Protein AF-A0A0S2DGJ9-F1 (afdb_monomer)

Mean predicted aligned error: 6.81 Å

Sequence (95 aa):
MKWKHRLSSALVVIFSAGWLLPTWLGVAVYLDFWRAEVLPQLHGTPAGNSFPFLEFARECFAWGLGWLAAVIAFWAYLGYAAVLRSRTQAAARRD

Nearest PDB structures (foldseek):
  6s1k-assembly1_E  TM=6.044E-01  e=7.104E+00  Escherichia coli str. K-12 substr. MG1655star

Foldseek 3Di:
DVVVVVVVVVVLVCLLCVLVVLQVVLVVLVVVCCVQQVVCVVVVHHRPDPDPSNVSSVVSNVVSVVSNVVNVVVVVVVVVVVVVVVVVVVVVVVD

pLDDT: mean 89.97, std 7.92, range [60.12, 97.69]

Radius of gyration: 22.75 Å; Cα contacts (8 Å, |Δi|>4): 54; chains: 1; bounding box: 49×26×67 Å

Structure (mmCIF, N/CA/C/O backbone):
data_AF-A0A0S2DGJ9-F1
#
_entry.id   AF-A0A0S2DGJ9-F1
#
loop_
_atom_site.group_PDB
_atom_site.id
_atom_site.type_symbol
_atom_site.label_atom_id
_atom_site.label_alt_id
_atom_site.label_comp_id
_atom_site.label_asym_id
_atom_site.label_entity_id
_atom_site.label_seq_id
_atom_site.pdbx_PDB_ins_code
_atom_site.Cartn_x
_atom_site.Cartn_y
_atom_site.Cartn_z
_atom_site.occupancy
_atom_site.B_iso_or_equiv
_atom_site.auth_seq_id
_atom_site.auth_comp_id
_atom_site.auth_asym_id
_atom_site.auth_atom_id
_atom_site.pdbx_PDB_model_num
ATOM 1 N N . MET A 1 1 ? -27.620 13.756 12.875 1.00 60.12 1 MET A N 1
ATOM 2 C CA . MET A 1 1 ? -26.655 12.731 13.355 1.00 60.12 1 MET A CA 1
ATOM 3 C C . MET A 1 1 ? -26.154 11.754 12.280 1.00 60.12 1 MET A C 1
ATOM 5 O O . MET A 1 1 ? -24.976 11.429 12.319 1.00 60.12 1 MET A O 1
ATOM 9 N N . LYS A 1 2 ? -26.955 11.332 11.283 1.00 67.12 2 LYS A N 1
ATOM 10 C CA . LYS A 1 2 ? -26.525 10.370 10.234 1.00 67.12 2 LYS A CA 1
ATOM 11 C C . LYS A 1 2 ? -25.314 10.814 9.384 1.00 67.12 2 LYS A C 1
ATOM 13 O O . LYS A 1 2 ? -24.522 9.976 8.976 1.00 67.12 2 LYS A O 1
ATOM 18 N N . TRP A 1 3 ? -25.134 12.118 9.157 1.00 73.81 3 TRP A N 1
ATOM 19 C CA . TRP A 1 3 ? -24.045 12.656 8.324 1.00 73.81 3 TRP A CA 1
ATOM 20 C C . TRP A 1 3 ? -22.647 12.414 8.910 1.00 73.81 3 TRP A C 1
ATOM 22 O O . TRP A 1 3 ? -21.742 12.007 8.189 1.00 73.81 3 TRP A O 1
ATOM 32 N N . LYS A 1 4 ? -22.478 12.600 10.228 1.00 76.81 4 LYS A N 1
ATOM 33 C CA . LYS A 1 4 ? -21.186 12.410 10.908 1.00 76.81 4 LYS A CA 1
ATOM 34 C C . LYS A 1 4 ? -20.699 10.962 10.774 1.00 76.81 4 LYS A C 1
ATOM 36 O O . LYS A 1 4 ? -19.556 10.741 10.402 1.00 76.81 4 LYS A O 1
ATOM 41 N N . HIS A 1 5 ? -21.595 9.990 10.959 1.00 75.00 5 HIS A N 1
ATOM 42 C CA . HIS A 1 5 ? -21.269 8.568 10.807 1.00 75.00 5 HIS A CA 1
ATOM 43 C C . HIS A 1 5 ? -20.888 8.184 9.372 1.00 75.00 5 HIS A C 1
ATOM 45 O O . HIS A 1 5 ? -19.965 7.397 9.182 1.00 75.00 5 HIS A O 1
ATOM 51 N N . ARG A 1 6 ? -21.551 8.757 8.357 1.00 76.81 6 ARG A N 1
ATOM 52 C CA . ARG A 1 6 ? -21.188 8.508 6.952 1.00 76.81 6 ARG A CA 1
ATOM 53 C C . ARG A 1 6 ? -19.811 9.073 6.612 1.00 76.81 6 ARG A C 1
ATOM 55 O O . ARG A 1 6 ? -19.042 8.392 5.944 1.00 76.81 6 ARG A O 1
ATOM 62 N N . LEU A 1 7 ? -19.487 10.269 7.110 1.00 85.56 7 LEU A N 1
ATOM 63 C CA . LEU A 1 7 ? -18.174 10.882 6.897 1.00 85.56 7 LEU A CA 1
ATOM 64 C C . LEU A 1 7 ? -17.062 10.064 7.559 1.00 85.56 7 LEU A C 1
ATOM 66 O O . LEU A 1 7 ? -16.062 9.758 6.918 1.00 85.56 7 LEU A O 1
ATOM 70 N N . SER A 1 8 ? -17.265 9.643 8.810 1.00 83.00 8 SER A N 1
ATOM 71 C CA . SER A 1 8 ? -16.311 8.781 9.513 1.00 83.00 8 SER A CA 1
ATOM 72 C C . SER A 1 8 ? -16.112 7.449 8.793 1.00 83.00 8 SER A C 1
ATOM 74 O O . SER A 1 8 ? -14.979 7.008 8.636 1.00 83.00 8 SER A O 1
ATOM 76 N N . SER A 1 9 ? -17.187 6.833 8.294 1.00 85.50 9 SER A N 1
ATOM 77 C CA . SER A 1 9 ? -17.086 5.588 7.527 1.00 85.50 9 SER A CA 1
ATOM 78 C C . SER A 1 9 ? -16.307 5.776 6.226 1.00 85.50 9 SER A C 1
ATOM 80 O O . SER A 1 9 ? -15.480 4.934 5.893 1.00 85.50 9 SER A O 1
ATOM 82 N N . ALA A 1 10 ? -16.546 6.870 5.498 1.00 88.00 10 ALA A N 1
ATOM 83 C CA . ALA A 1 10 ? -15.828 7.161 4.260 1.00 88.00 10 ALA A CA 1
ATOM 84 C C . ALA A 1 10 ? -14.331 7.387 4.519 1.00 88.00 10 ALA A C 1
ATOM 86 O O . ALA A 1 10 ? -13.498 6.820 3.819 1.00 88.00 10 ALA A O 1
ATOM 87 N N . LEU A 1 11 ? -13.987 8.143 5.565 1.00 89.06 11 LEU A N 1
ATOM 88 C CA . LEU A 1 11 ? -12.595 8.377 5.958 1.00 89.06 11 LEU A CA 1
ATOM 89 C C . LEU A 1 11 ? -11.878 7.079 6.336 1.00 89.06 11 LEU A C 1
ATOM 91 O O . LEU A 1 11 ? -10.739 6.880 5.932 1.00 89.06 11 LEU A O 1
ATOM 95 N N . VAL A 1 12 ? -12.549 6.176 7.056 1.00 90.56 12 VAL A N 1
ATOM 96 C CA . VAL A 1 12 ? -11.982 4.868 7.418 1.00 90.56 12 VAL A CA 1
ATOM 97 C C . VAL A 1 12 ? -11.724 4.010 6.180 1.00 90.56 12 VAL A C 1
ATOM 99 O O . VAL A 1 12 ? -10.682 3.361 6.103 1.00 90.56 12 VAL A O 1
ATOM 102 N N . VAL A 1 13 ? -12.632 4.023 5.198 1.00 89.44 13 VAL A N 1
ATOM 103 C CA . VAL A 1 13 ? -12.441 3.300 3.930 1.00 89.44 13 VAL A CA 1
ATOM 104 C C . VAL A 1 13 ? -11.269 3.884 3.145 1.00 89.44 13 VAL A C 1
ATOM 106 O O . VAL A 1 13 ? -10.396 3.132 2.723 1.00 89.44 13 VAL A O 1
ATOM 109 N N . ILE A 1 14 ? -11.204 5.211 3.006 1.00 90.12 14 ILE A N 1
ATOM 110 C CA . ILE A 1 14 ? -10.109 5.896 2.303 1.00 90.12 14 ILE A CA 1
ATOM 111 C C . ILE A 1 14 ? -8.769 5.606 2.986 1.00 90.12 14 ILE A C 1
ATOM 113 O O . ILE A 1 14 ? -7.812 5.216 2.323 1.00 90.12 14 ILE A O 1
ATOM 117 N N . PHE A 1 15 ? -8.710 5.719 4.313 1.00 91.25 15 PHE A N 1
ATOM 118 C CA . PHE A 1 15 ? -7.514 5.403 5.089 1.00 91.25 15 PHE A CA 1
ATOM 119 C C . PHE A 1 15 ? -7.095 3.935 4.923 1.00 91.25 15 PHE A C 1
ATOM 121 O O . PHE A 1 15 ? -5.918 3.650 4.714 1.00 91.25 15 PHE A O 1
ATOM 128 N N . SER A 1 16 ? -8.057 3.007 4.948 1.00 90.94 16 SER A N 1
ATOM 129 C CA . SER A 1 16 ? -7.793 1.569 4.787 1.00 90.94 16 SER A CA 1
ATOM 130 C C . SER A 1 16 ? -7.349 1.199 3.371 1.00 90.94 16 SER A C 1
ATOM 132 O O . SER A 1 16 ? -6.642 0.212 3.201 1.00 90.94 16 SER A O 1
ATOM 134 N N . ALA A 1 17 ? -7.738 1.979 2.362 1.00 93.19 17 ALA A N 1
ATOM 135 C CA . ALA A 1 17 ? -7.317 1.810 0.973 1.00 93.19 17 ALA A CA 1
ATOM 136 C C . ALA A 1 17 ? -6.015 2.563 0.637 1.00 93.19 17 ALA A C 1
ATOM 138 O O . ALA A 1 17 ? -5.467 2.370 -0.446 1.00 93.19 17 ALA A O 1
ATOM 139 N N . GLY A 1 18 ? -5.500 3.39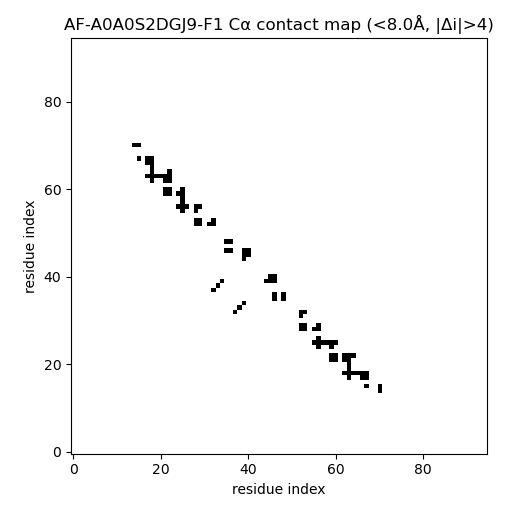7 1.550 1.00 92.25 18 GLY A N 1
ATOM 140 C CA . GLY A 1 18 ? -4.354 4.282 1.309 1.00 92.25 18 GLY A CA 1
ATOM 141 C C . GLY A 1 18 ? -3.056 3.570 0.920 1.00 92.25 18 GLY A C 1
ATOM 142 O O . GLY A 1 18 ? -2.225 4.156 0.236 1.00 92.25 18 GLY A O 1
ATOM 143 N N . TRP A 1 19 ? -2.905 2.289 1.271 1.00 94.88 19 TRP A N 1
ATOM 144 C CA . TRP A 1 19 ? -1.752 1.478 0.870 1.00 94.88 19 TRP A CA 1
ATOM 145 C C . TRP A 1 19 ? -1.770 1.085 -0.615 1.00 94.88 19 TRP A C 1
ATOM 147 O O . TRP A 1 19 ? -0.714 0.836 -1.191 1.00 94.88 19 TRP A O 1
ATOM 157 N N . LEU A 1 20 ? -2.944 1.054 -1.257 1.00 95.00 20 LEU A N 1
ATOM 158 C CA . LEU A 1 20 ? -3.087 0.570 -2.632 1.00 95.00 20 LEU A CA 1
ATOM 159 C C . LEU A 1 20 ? -2.368 1.462 -3.639 1.00 95.00 20 LEU A C 1
ATOM 161 O O . LEU A 1 20 ? -1.766 0.951 -4.574 1.00 95.00 20 LEU A O 1
ATOM 165 N N . LEU A 1 21 ? -2.425 2.780 -3.451 1.00 95.31 21 LEU A N 1
ATOM 166 C CA . LEU A 1 21 ? -1.837 3.742 -4.381 1.00 95.31 21 LEU A CA 1
ATOM 167 C C . LEU A 1 21 ? -0.307 3.604 -4.492 1.00 95.31 21 LEU A C 1
ATOM 169 O O . LEU A 1 21 ? 0.170 3.395 -5.609 1.00 95.31 21 LEU A O 1
ATOM 173 N N . PRO A 1 22 ? 0.476 3.660 -3.395 1.00 94.88 22 PRO A N 1
ATOM 174 C CA . PRO A 1 22 ? 1.921 3.465 -3.480 1.00 94.88 22 PRO A CA 1
ATOM 175 C C . PRO A 1 22 ? 2.283 2.043 -3.931 1.00 94.88 22 PRO A C 1
ATOM 177 O O . PRO A 1 22 ? 3.183 1.881 -4.749 1.00 94.88 22 PRO A O 1
ATOM 180 N N . THR A 1 23 ? 1.553 1.006 -3.505 1.00 95.62 23 THR A N 1
ATOM 181 C CA . THR A 1 23 ? 1.814 -0.365 -3.976 1.00 95.62 23 THR A CA 1
ATOM 182 C C . THR A 1 23 ? 1.571 -0.518 -5.478 1.00 95.62 23 THR A C 1
ATOM 184 O O . THR A 1 23 ? 2.399 -1.102 -6.175 1.00 95.62 23 THR A O 1
ATOM 187 N N . TRP A 1 24 ? 0.468 0.024 -5.996 1.00 97.12 24 TRP A N 1
ATOM 188 C CA . TRP A 1 24 ? 0.161 -0.000 -7.425 1.00 97.12 24 TRP A CA 1
ATOM 189 C C . TRP A 1 24 ? 1.217 0.751 -8.238 1.00 97.12 24 TRP A C 1
ATOM 191 O O . TRP A 1 24 ? 1.696 0.227 -9.244 1.00 97.12 24 TRP A O 1
ATOM 201 N N . LEU A 1 25 ? 1.633 1.930 -7.767 1.00 96.50 25 LEU A N 1
ATOM 202 C CA . LEU A 1 25 ? 2.680 2.717 -8.412 1.00 96.50 25 LEU A CA 1
ATOM 203 C C . LEU A 1 25 ? 4.019 1.963 -8.443 1.00 96.50 25 LEU A C 1
ATOM 205 O O . LEU A 1 25 ? 4.672 1.922 -9.483 1.00 96.50 25 LEU A O 1
ATOM 209 N N . GLY A 1 26 ? 4.395 1.304 -7.342 1.00 96.06 26 GLY A N 1
ATOM 210 C CA . GLY A 1 26 ? 5.599 0.473 -7.279 1.00 96.06 26 GLY A CA 1
ATOM 211 C C . GLY A 1 26 ? 5.580 -0.685 -8.281 1.00 96.06 26 GLY A C 1
ATOM 212 O O . GLY A 1 26 ? 6.572 -0.913 -8.973 1.00 96.06 26 GLY A O 1
ATOM 213 N N . VAL A 1 27 ? 4.440 -1.373 -8.426 1.00 97.00 27 VAL A N 1
ATOM 214 C CA . VAL A 1 27 ? 4.266 -2.435 -9.437 1.00 97.00 27 VAL A CA 1
ATOM 215 C C . VAL A 1 27 ? 4.371 -1.874 -10.854 1.00 97.00 27 VAL A C 1
ATOM 217 O O . VAL A 1 27 ? 5.055 -2.468 -11.685 1.00 97.00 27 VAL A O 1
ATOM 220 N N . ALA A 1 28 ? 3.723 -0.743 -11.138 1.00 96.81 28 ALA A N 1
ATOM 221 C CA . ALA A 1 28 ? 3.768 -0.122 -12.460 1.00 96.81 28 ALA A CA 1
ATOM 222 C C . ALA A 1 28 ? 5.208 0.233 -12.863 1.00 96.81 28 ALA A C 1
ATOM 224 O O . ALA A 1 28 ? 5.669 -0.186 -13.923 1.00 96.81 28 ALA A O 1
ATOM 225 N N . VAL A 1 29 ? 5.950 0.896 -11.972 1.00 95.88 29 VAL A N 1
ATOM 226 C CA . VAL A 1 29 ? 7.353 1.270 -12.212 1.00 95.88 29 VAL A CA 1
ATOM 227 C C . VAL A 1 29 ? 8.248 0.040 -12.370 1.00 95.88 29 VAL A C 1
ATOM 229 O O . VAL A 1 29 ? 9.122 0.016 -13.234 1.00 95.88 29 VAL A O 1
ATOM 232 N N . TYR A 1 30 ? 8.011 -1.015 -11.589 1.00 94.75 30 TYR A N 1
ATOM 233 C CA . TYR A 1 30 ? 8.738 -2.274 -11.740 1.00 94.75 30 TYR A CA 1
ATOM 234 C C . TYR A 1 30 ? 8.490 -2.939 -13.105 1.00 94.75 30 TYR A C 1
ATOM 236 O O . TYR A 1 30 ? 9.41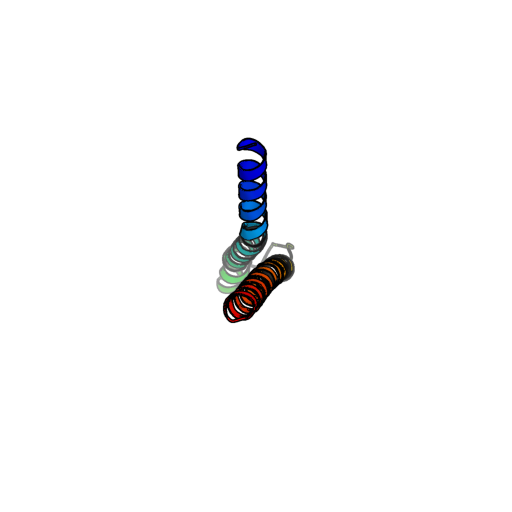1 -3.487 -13.706 1.00 94.75 30 TYR A O 1
ATOM 244 N N . LEU A 1 31 ? 7.263 -2.886 -13.628 1.00 95.56 31 LEU A N 1
ATOM 245 C CA . LEU A 1 31 ? 6.964 -3.398 -14.968 1.00 95.56 31 LEU A CA 1
ATOM 246 C C . LEU A 1 31 ? 7.576 -2.523 -16.068 1.00 95.56 31 LEU A C 1
ATOM 248 O O . LEU A 1 31 ? 8.039 -3.049 -17.082 1.00 95.56 31 LEU A O 1
ATOM 252 N N . ASP A 1 32 ? 7.620 -1.208 -15.866 1.00 93.12 32 ASP A N 1
ATOM 253 C CA . ASP A 1 32 ? 8.254 -0.289 -16.810 1.00 93.12 32 ASP A CA 1
ATOM 254 C C . ASP A 1 32 ? 9.773 -0.479 -16.870 1.00 93.12 32 ASP A C 1
ATOM 256 O O . ASP A 1 32 ? 10.336 -0.400 -17.958 1.00 93.12 32 ASP A O 1
ATOM 260 N N . PHE A 1 33 ? 10.427 -0.851 -15.765 1.00 91.81 33 PHE A N 1
ATOM 261 C CA . PHE A 1 33 ? 11.838 -1.259 -15.764 1.00 91.81 33 PHE A CA 1
ATOM 262 C C . PHE A 1 33 ? 12.117 -2.404 -16.747 1.00 91.81 33 PHE A C 1
ATOM 264 O O . PHE A 1 33 ? 13.051 -2.333 -17.549 1.00 91.81 33 PHE A O 1
ATOM 271 N N . TRP A 1 34 ? 11.278 -3.444 -16.746 1.00 90.75 34 TRP A N 1
ATOM 272 C CA . TRP A 1 34 ? 11.438 -4.565 -17.677 1.00 90.75 34 TRP A CA 1
ATOM 273 C C . TRP A 1 34 ? 11.363 -4.111 -19.135 1.00 90.75 34 TRP A C 1
ATOM 275 O O . TRP A 1 34 ? 12.147 -4.569 -19.968 1.00 90.75 34 TRP A O 1
ATOM 285 N N . ARG A 1 35 ? 10.445 -3.188 -19.438 1.00 88.31 35 ARG A N 1
ATOM 286 C CA . ARG A 1 35 ? 10.244 -2.642 -20.786 1.00 88.31 35 ARG A CA 1
ATOM 287 C C . ARG A 1 35 ? 11.354 -1.687 -21.211 1.00 88.31 35 ARG A C 1
ATOM 289 O O . ARG A 1 35 ? 11.762 -1.727 -22.367 1.00 88.31 35 ARG A O 1
ATOM 296 N N . ALA A 1 36 ? 11.809 -0.833 -20.301 1.00 87.12 36 ALA A N 1
ATOM 297 C CA . ALA A 1 36 ? 12.718 0.267 -20.598 1.00 87.12 36 ALA A CA 1
ATOM 298 C C . ALA A 1 36 ? 14.198 -0.126 -20.531 1.00 87.12 36 ALA A C 1
ATOM 300 O O . ALA A 1 36 ? 15.000 0.453 -21.259 1.00 87.12 36 ALA A O 1
ATOM 301 N N . GLU A 1 37 ? 14.570 -1.087 -19.684 1.00 86.38 37 GLU A N 1
ATOM 302 C CA . GLU A 1 37 ? 15.975 -1.457 -19.476 1.00 86.38 37 GLU A CA 1
ATOM 303 C C . GLU A 1 37 ? 16.271 -2.899 -19.875 1.00 86.38 37 GLU A C 1
ATOM 305 O O . GLU A 1 37 ? 17.1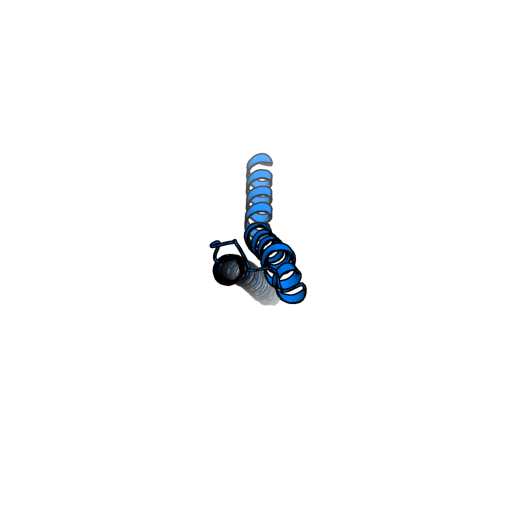97 -3.139 -20.648 1.00 86.38 37 GLU A O 1
ATOM 310 N N . VAL A 1 38 ? 15.471 -3.864 -19.417 1.00 86.62 38 VAL A N 1
ATOM 311 C CA . VAL A 1 38 ? 15.809 -5.284 -19.611 1.00 86.62 38 VAL A CA 1
ATOM 312 C C . VAL A 1 38 ? 15.621 -5.732 -21.062 1.00 86.62 38 VAL A C 1
ATOM 314 O O . VAL A 1 38 ? 16.499 -6.373 -21.640 1.00 86.62 38 VAL A O 1
ATOM 317 N N . LEU A 1 39 ? 14.494 -5.373 -21.681 1.00 85.94 39 LEU A N 1
ATOM 318 C CA . LEU A 1 39 ? 14.203 -5.695 -23.083 1.00 85.94 39 LEU A CA 1
ATOM 319 C C . LEU A 1 39 ? 15.246 -5.112 -24.062 1.00 85.94 39 LEU A C 1
ATOM 321 O O . LEU A 1 39 ? 15.703 -5.854 -24.934 1.00 85.94 39 LEU A O 1
ATOM 325 N N . PRO A 1 40 ? 15.671 -3.839 -23.945 1.00 85.19 40 PRO A N 1
ATOM 326 C CA . PRO A 1 40 ? 16.740 -3.290 -24.782 1.00 85.19 40 PRO A CA 1
ATOM 327 C C . PRO A 1 40 ? 18.105 -3.949 -24.565 1.00 85.19 40 PRO A C 1
ATOM 329 O O . PRO A 1 40 ? 18.810 -4.210 -25.542 1.00 85.19 40 PRO A O 1
ATOM 332 N N . GLN A 1 41 ? 18.467 -4.266 -23.318 1.00 84.94 41 GLN A N 1
ATOM 333 C CA . GLN A 1 41 ? 19.736 -4.937 -23.012 1.00 84.94 41 GLN A CA 1
ATOM 334 C C . GLN A 1 41 ? 19.810 -6.333 -23.645 1.00 84.94 41 GLN A C 1
ATOM 336 O O . GLN A 1 41 ? 20.853 -6.713 -24.174 1.00 84.94 41 GLN A O 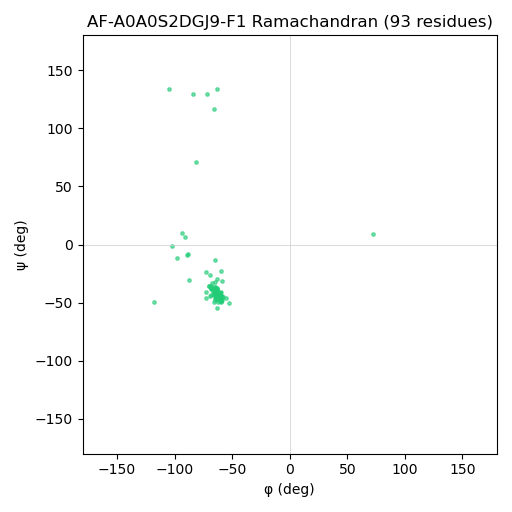1
ATOM 341 N N . LEU A 1 42 ? 18.692 -7.067 -23.672 1.00 86.56 42 LEU A N 1
ATOM 342 C CA . LEU A 1 42 ? 18.595 -8.367 -24.347 1.00 86.56 42 LEU A CA 1
ATOM 343 C C . LEU A 1 42 ? 18.809 -8.276 -25.867 1.00 86.56 42 LEU A C 1
ATOM 345 O O . LEU A 1 42 ? 19.318 -9.218 -26.468 1.00 86.56 42 LEU A O 1
ATOM 349 N N . HIS A 1 43 ? 18.463 -7.145 -26.486 1.00 88.38 43 HIS A N 1
ATOM 350 C CA . HIS A 1 43 ? 18.674 -6.895 -27.916 1.00 88.38 43 HIS A CA 1
ATOM 351 C C . HIS A 1 43 ? 20.026 -6.227 -28.229 1.00 88.38 43 HIS A C 1
ATOM 353 O O . HIS A 1 43 ? 20.271 -5.846 -29.373 1.00 88.38 43 HIS A O 1
ATOM 359 N N . GLY A 1 44 ? 20.910 -6.070 -27.235 1.00 83.44 44 GLY A N 1
ATOM 360 C CA . GLY A 1 44 ? 22.227 -5.447 -27.407 1.00 83.44 44 GLY A CA 1
ATOM 361 C C . GLY A 1 44 ? 22.188 -3.927 -27.605 1.00 83.44 44 GLY A C 1
ATOM 362 O O . GLY A 1 44 ? 23.211 -3.320 -27.918 1.00 83.44 44 GLY A O 1
ATOM 363 N N . THR A 1 45 ? 21.028 -3.297 -27.416 1.00 81.62 45 THR A N 1
ATOM 364 C CA . THR A 1 45 ? 20.889 -1.837 -27.433 1.00 81.62 45 THR A CA 1
ATOM 365 C C . THR A 1 45 ? 21.227 -1.251 -26.059 1.00 81.62 45 THR A C 1
ATOM 367 O O . THR A 1 45 ? 20.690 -1.726 -25.055 1.00 81.62 45 THR A O 1
ATOM 370 N N . PRO A 1 46 ? 22.098 -0.225 -25.972 1.00 75.50 46 PRO A N 1
ATOM 371 C CA . PRO A 1 46 ? 22.435 0.395 -24.695 1.00 75.50 46 PRO A CA 1
ATOM 372 C C . PRO A 1 46 ? 21.201 1.048 -24.062 1.00 75.50 46 PRO A C 1
ATOM 374 O O . PRO A 1 46 ? 20.446 1.757 -24.729 1.00 75.50 46 PRO A O 1
ATOM 377 N N . ALA A 1 47 ? 21.002 0.805 -22.764 1.00 71.25 47 ALA A N 1
ATOM 378 C CA . ALA A 1 47 ? 19.930 1.424 -21.996 1.00 71.25 47 ALA A CA 1
ATOM 379 C C . ALA A 1 47 ? 20.176 2.940 -21.908 1.00 71.25 47 ALA A C 1
ATOM 381 O O . ALA A 1 47 ? 21.181 3.386 -21.362 1.00 71.25 47 ALA A O 1
ATOM 382 N N . GLY A 1 48 ? 19.270 3.730 -22.485 1.00 74.56 48 GLY A N 1
ATOM 383 C CA . GLY A 1 48 ? 19.366 5.193 -22.528 1.00 74.56 48 GLY A CA 1
ATOM 384 C C . GLY A 1 48 ? 18.639 5.910 -21.388 1.00 74.56 48 GLY A C 1
ATOM 385 O O . GLY A 1 48 ? 18.456 7.121 -21.470 1.00 74.56 48 GLY A O 1
ATOM 386 N N . ASN A 1 49 ? 18.164 5.186 -20.370 1.00 79.12 49 ASN A N 1
ATOM 387 C CA . ASN A 1 49 ? 17.351 5.751 -19.296 1.00 79.12 49 ASN A CA 1
ATOM 388 C C . ASN A 1 49 ? 18.164 5.912 -18.003 1.00 79.12 49 ASN A C 1
ATOM 390 O O . ASN A 1 49 ? 18.881 5.001 -17.605 1.00 79.12 49 ASN A O 1
ATOM 394 N N . SER A 1 50 ? 18.040 7.072 -17.357 1.00 86.00 50 SER A N 1
ATOM 395 C CA . SER A 1 50 ? 18.717 7.412 -16.093 1.00 86.00 50 SER A CA 1
ATOM 396 C C . SER A 1 50 ? 17.794 7.303 -14.876 1.00 86.00 50 SER A C 1
ATOM 398 O O . SER A 1 50 ? 18.208 7.613 -13.759 1.00 86.00 50 SER A O 1
ATOM 400 N N . PHE A 1 51 ? 16.521 6.953 -15.081 1.00 89.19 51 PHE A N 1
ATOM 401 C CA . PHE A 1 51 ? 15.536 6.889 -14.009 1.00 89.19 51 PHE A CA 1
ATOM 402 C C . PHE A 1 51 ? 15.796 5.685 -13.081 1.00 89.19 51 PHE A C 1
ATOM 404 O O . PHE A 1 51 ? 15.895 4.561 -13.566 1.00 89.19 51 PHE A O 1
ATOM 411 N N . PRO A 1 52 ? 15.859 5.864 -11.747 1.00 91.62 52 PRO A N 1
ATOM 412 C CA . PRO A 1 52 ? 16.175 4.784 -10.812 1.00 91.62 52 PRO A CA 1
ATOM 413 C C . PRO A 1 52 ? 14.937 3.921 -10.504 1.00 91.62 52 PRO A C 1
ATOM 415 O O . PRO A 1 52 ? 14.385 3.963 -9.402 1.00 91.62 52 PRO A O 1
ATOM 418 N N . PHE A 1 53 ? 14.481 3.125 -11.478 1.00 92.56 53 PHE A N 1
ATOM 419 C CA . PHE A 1 53 ? 13.227 2.365 -11.380 1.00 92.56 53 PHE A CA 1
ATOM 420 C C . PHE A 1 53 ? 13.127 1.495 -10.123 1.00 92.56 53 PHE A C 1
ATOM 422 O O . PHE A 1 53 ? 12.121 1.540 -9.416 1.00 92.56 53 PHE A O 1
ATOM 429 N N . LEU A 1 54 ? 14.157 0.691 -9.844 1.00 93.12 54 LEU A N 1
ATOM 430 C CA . LEU A 1 54 ? 14.129 -0.280 -8.748 1.00 93.12 54 LEU A CA 1
ATOM 431 C C . LEU A 1 54 ? 14.122 0.396 -7.375 1.00 93.12 54 LEU A C 1
ATOM 433 O O . LEU A 1 54 ? 13.424 -0.061 -6.471 1.00 93.12 54 LEU A O 1
ATOM 437 N N . GLU A 1 55 ? 14.866 1.491 -7.218 1.00 95.19 55 GLU A N 1
ATOM 438 C CA . GLU A 1 55 ? 14.899 2.254 -5.970 1.00 95.19 55 GLU A CA 1
ATOM 439 C C . GLU A 1 55 ? 13.561 2.961 -5.736 1.00 95.19 55 GLU A C 1
ATOM 441 O O . GLU A 1 55 ? 12.980 2.841 -4.658 1.00 95.19 55 GLU A O 1
ATOM 446 N N . PHE A 1 56 ? 12.996 3.580 -6.775 1.00 95.19 56 PHE A N 1
ATOM 447 C CA . PHE A 1 56 ? 11.675 4.199 -6.691 1.00 95.19 56 PHE A CA 1
ATOM 448 C C . PHE A 1 56 ? 10.568 3.176 -6.383 1.00 95.19 56 PHE A C 1
ATOM 450 O O . PHE A 1 56 ? 9.713 3.413 -5.525 1.00 95.19 56 PHE A O 1
ATOM 457 N N . ALA A 1 57 ? 10.589 2.016 -7.047 1.00 95.50 57 ALA A N 1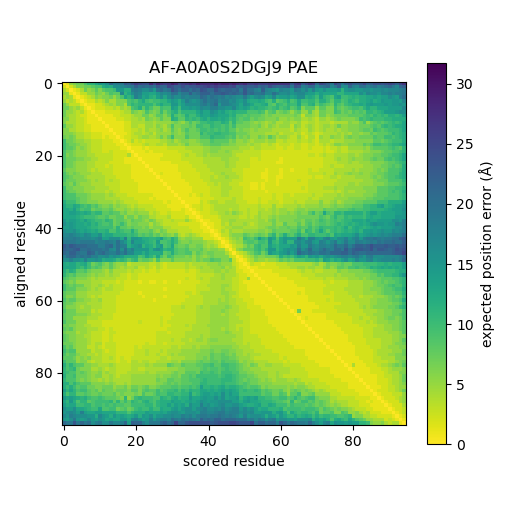
ATOM 458 C CA . ALA A 1 57 ? 9.641 0.936 -6.787 1.00 95.50 57 ALA A CA 1
ATOM 459 C C . ALA A 1 57 ? 9.776 0.406 -5.351 1.00 95.50 57 ALA A C 1
ATOM 461 O O . ALA A 1 57 ? 8.767 0.187 -4.678 1.00 95.50 57 ALA A O 1
ATOM 462 N N . ARG A 1 58 ? 11.009 0.251 -4.851 1.00 96.81 58 ARG A N 1
ATOM 463 C CA . ARG A 1 58 ? 11.284 -0.146 -3.465 1.00 96.81 58 ARG A CA 1
ATOM 464 C C . ARG A 1 58 ? 10.694 0.847 -2.465 1.00 96.81 58 ARG A C 1
ATOM 466 O O . ARG A 1 58 ? 10.019 0.408 -1.535 1.00 96.81 58 ARG A O 1
ATOM 473 N N . GLU A 1 59 ? 10.914 2.145 -2.653 1.00 97.31 59 GLU A N 1
ATOM 474 C CA . GLU A 1 59 ? 10.344 3.189 -1.788 1.00 97.31 59 GLU A CA 1
ATOM 475 C C . GLU A 1 59 ? 8.810 3.145 -1.801 1.00 97.31 59 GLU A C 1
ATOM 477 O O . GLU A 1 59 ? 8.165 3.151 -0.751 1.00 97.31 59 GLU A O 1
ATOM 482 N N . CYS A 1 60 ? 8.207 2.990 -2.982 1.00 96.62 60 CYS A N 1
ATOM 483 C CA . CYS A 1 60 ? 6.762 2.822 -3.127 1.00 96.62 60 CYS A CA 1
ATOM 484 C C . CYS A 1 60 ? 6.232 1.608 -2.342 1.00 96.62 60 CYS A C 1
ATOM 486 O O . CYS A 1 60 ? 5.235 1.716 -1.621 1.00 96.62 60 CYS A O 1
ATOM 488 N N . PHE A 1 61 ? 6.907 0.458 -2.418 1.00 97.00 61 PHE A N 1
ATOM 489 C CA . PHE A 1 61 ? 6.525 -0.712 -1.626 1.00 97.00 61 PHE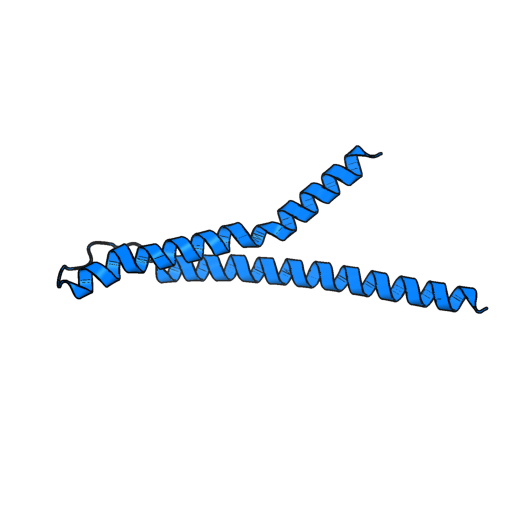 A CA 1
ATOM 490 C C . PHE A 1 61 ? 6.735 -0.505 -0.127 1.00 97.00 61 PHE A C 1
ATOM 492 O O . PHE A 1 61 ? 5.885 -0.937 0.649 1.00 97.00 61 PHE A O 1
ATOM 499 N N . ALA A 1 62 ? 7.811 0.164 0.293 1.00 97.38 62 ALA A N 1
ATOM 500 C CA . ALA A 1 62 ? 8.061 0.457 1.701 1.00 97.38 62 ALA A CA 1
ATOM 501 C C . ALA A 1 62 ? 6.925 1.300 2.300 1.00 97.38 62 ALA A C 1
ATOM 503 O O . ALA A 1 62 ? 6.363 0.931 3.335 1.00 97.38 62 ALA A O 1
ATOM 504 N N . TRP A 1 63 ? 6.513 2.365 1.607 1.00 97.06 63 TRP A N 1
ATOM 505 C CA . TRP A 1 63 ? 5.377 3.191 2.018 1.00 97.06 63 TRP A CA 1
ATOM 506 C C . TRP A 1 63 ? 4.055 2.423 2.003 1.00 97.06 63 TRP A C 1
ATOM 508 O O . TRP A 1 63 ? 3.296 2.495 2.971 1.00 97.06 63 TRP A O 1
ATOM 518 N N . GLY A 1 64 ? 3.784 1.651 0.946 1.00 96.31 64 GLY A N 1
ATOM 519 C CA . GLY A 1 64 ? 2.560 0.854 0.849 1.00 96.31 64 GLY A CA 1
ATOM 520 C C . GLY A 1 64 ? 2.452 -0.203 1.948 1.00 96.31 64 GLY A C 1
ATOM 521 O O . GLY A 1 64 ? 1.444 -0.268 2.650 1.00 96.31 64 GLY A O 1
ATOM 522 N N . LEU A 1 65 ? 3.506 -0.988 2.165 1.00 96.81 65 LEU A N 1
ATOM 523 C CA . LEU A 1 65 ? 3.530 -2.023 3.200 1.00 96.81 65 LEU A CA 1
ATOM 524 C C . LEU A 1 65 ? 3.533 -1.430 4.612 1.00 96.81 65 LEU A C 1
ATOM 526 O O . LEU A 1 65 ? 2.852 -1.960 5.489 1.00 96.81 65 LEU A O 1
ATOM 530 N N . GLY A 1 66 ? 4.237 -0.317 4.833 1.00 97.69 66 GLY A N 1
ATOM 531 C CA . GLY A 1 66 ? 4.194 0.409 6.102 1.00 97.69 66 GLY A CA 1
ATOM 532 C C . GLY A 1 66 ? 2.780 0.894 6.432 1.00 97.69 66 GLY A C 1
ATOM 533 O O . GLY A 1 66 ? 2.294 0.698 7.548 1.00 97.69 66 GLY A O 1
ATOM 534 N N . TRP A 1 67 ? 2.074 1.445 5.441 1.00 97.62 67 TRP A N 1
ATOM 535 C CA . TRP A 1 67 ? 0.681 1.864 5.599 1.00 97.62 67 TRP A CA 1
ATOM 536 C C . TRP A 1 67 ? -0.254 0.676 5.847 1.00 97.62 67 TRP A C 1
ATOM 538 O O . TRP A 1 67 ? -1.107 0.731 6.734 1.00 97.62 67 TRP A O 1
ATOM 548 N N . LEU A 1 68 ? -0.076 -0.427 5.113 1.00 96.12 68 LEU A N 1
ATOM 549 C CA . LEU A 1 68 ? -0.833 -1.661 5.322 1.00 96.12 68 LEU A CA 1
ATOM 550 C C . LEU A 1 68 ? -0.638 -2.204 6.744 1.00 96.12 68 LEU A C 1
ATOM 552 O O . LEU A 1 68 ? -1.616 -2.558 7.402 1.00 96.12 68 LEU A O 1
ATOM 556 N N . ALA A 1 69 ? 0.598 -2.223 7.245 1.00 97.38 69 ALA A N 1
ATOM 557 C CA . ALA A 1 69 ? 0.899 -2.649 8.608 1.00 97.38 69 ALA A CA 1
ATOM 558 C C . ALA A 1 69 ? 0.185 -1.771 9.649 1.00 97.38 69 ALA A C 1
ATOM 560 O O . ALA A 1 69 ? -0.409 -2.298 10.592 1.00 97.38 69 ALA A O 1
ATOM 561 N N . ALA A 1 70 ? 0.165 -0.449 9.448 1.00 95.69 70 ALA A N 1
ATOM 562 C CA . ALA A 1 70 ? -0.567 0.475 10.312 1.00 95.69 70 ALA A CA 1
ATOM 563 C C . ALA A 1 70 ? -2.084 0.209 10.295 1.00 95.69 70 ALA A C 1
ATOM 565 O O . ALA A 1 70 ? -2.720 0.178 11.351 1.00 95.69 70 ALA A O 1
ATOM 566 N N . VAL A 1 71 ? -2.663 -0.042 9.115 1.00 96.19 71 VAL A N 1
ATOM 567 C CA . VAL A 1 71 ? -4.083 -0.401 8.963 1.00 96.19 71 VAL A CA 1
ATOM 568 C C . VAL A 1 71 ? -4.394 -1.716 9.684 1.00 96.19 71 VAL A C 1
ATOM 570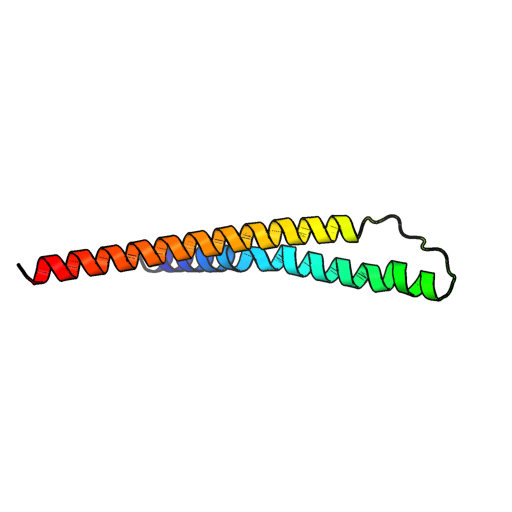 O O . VAL A 1 71 ? -5.363 -1.781 10.442 1.00 96.19 71 VAL A O 1
ATOM 573 N N . ILE A 1 72 ? -3.565 -2.748 9.509 1.00 96.44 72 ILE A N 1
ATOM 574 C CA . ILE A 1 72 ? -3.733 -4.041 10.190 1.00 96.44 72 ILE A CA 1
ATOM 575 C C . ILE A 1 72 ? -3.666 -3.861 11.710 1.00 96.44 72 ILE A C 1
ATOM 577 O O . ILE A 1 72 ? -4.548 -4.350 12.417 1.00 96.44 72 ILE A O 1
ATOM 581 N N . ALA A 1 73 ? -2.672 -3.130 12.219 1.00 96.62 73 ALA A N 1
ATOM 582 C CA . ALA A 1 73 ? -2.519 -2.874 13.650 1.00 96.62 73 ALA A CA 1
ATOM 583 C C . ALA A 1 73 ? -3.731 -2.130 14.236 1.00 96.62 73 ALA A C 1
ATOM 585 O O . ALA A 1 73 ? -4.241 -2.505 15.295 1.00 96.62 73 ALA A O 1
ATOM 586 N N . PHE A 1 74 ? -4.236 -1.120 13.523 1.00 94.88 74 PHE A N 1
ATOM 587 C CA . PHE A 1 74 ? -5.425 -0.369 13.920 1.00 94.88 74 PHE A CA 1
ATOM 588 C C . PHE A 1 74 ? -6.660 -1.274 14.050 1.00 94.88 74 PHE A C 1
ATOM 590 O O . PHE A 1 74 ? -7.341 -1.263 15.080 1.00 94.88 74 PHE A O 1
ATOM 597 N N . TRP A 1 75 ? -6.933 -2.103 13.040 1.00 95.25 75 TRP A N 1
ATOM 598 C CA . TRP A 1 75 ? -8.077 -3.018 13.067 1.00 95.25 75 TRP A CA 1
ATOM 599 C C . TRP A 1 75 ? -7.918 -4.139 14.097 1.00 95.25 75 TRP A C 1
ATOM 601 O O . TRP A 1 75 ? -8.889 -4.480 14.776 1.00 95.25 75 TRP A O 1
ATOM 611 N N . ALA A 1 76 ? -6.704 -4.667 14.273 1.00 96.12 76 ALA A N 1
ATOM 612 C CA . ALA A 1 76 ? -6.405 -5.656 15.305 1.00 96.12 76 ALA A CA 1
ATOM 613 C C . ALA A 1 76 ? -6.680 -5.099 16.711 1.00 96.12 76 ALA A C 1
ATOM 615 O O . ALA A 1 76 ? -7.328 -5.761 17.525 1.00 96.12 76 ALA A O 1
ATOM 616 N N . TYR A 1 77 ? -6.266 -3.855 16.977 1.00 96.25 77 TYR A N 1
ATOM 617 C CA . TYR A 1 77 ? -6.529 -3.178 18.246 1.00 96.25 77 TYR A CA 1
ATOM 618 C C . TYR A 1 77 ? -8.029 -2.969 18.497 1.00 96.25 77 TYR A C 1
ATOM 620 O O . TYR A 1 77 ? -8.528 -3.293 19.580 1.00 96.25 77 TYR A O 1
ATOM 628 N N . LEU A 1 78 ? -8.777 -2.487 17.497 1.00 94.38 78 LEU A N 1
ATOM 629 C CA . LEU A 1 78 ? -10.230 -2.320 17.616 1.00 94.38 78 LEU A CA 1
ATOM 630 C C . LEU A 1 78 ? -10.949 -3.652 17.863 1.00 94.38 78 LEU A C 1
ATOM 632 O O . LEU A 1 78 ? -11.854 -3.712 18.702 1.00 94.38 78 LEU A O 1
ATOM 636 N N . GLY A 1 79 ? -10.533 -4.716 17.172 1.00 94.38 79 GLY A N 1
ATOM 637 C CA . GLY A 1 79 ? -11.051 -6.068 17.374 1.00 94.38 79 GLY A CA 1
ATOM 638 C C . GLY A 1 79 ? -10.792 -6.572 18.793 1.00 94.38 79 GLY A C 1
ATOM 639 O O . GLY A 1 79 ? -11.721 -7.011 19.474 1.00 94.38 79 GLY A O 1
ATOM 640 N N . TYR A 1 80 ? -9.561 -6.422 19.286 1.00 96.12 80 TYR A N 1
ATOM 641 C CA . TYR A 1 80 ? -9.194 -6.783 20.655 1.00 96.12 80 TYR A CA 1
ATOM 642 C C . TYR A 1 80 ? -10.031 -6.027 21.700 1.00 96.12 80 TYR A C 1
ATOM 644 O O . TYR A 1 80 ? -10.614 -6.637 22.600 1.00 96.12 80 TYR A O 1
ATOM 652 N N . ALA A 1 81 ? -10.176 -4.708 21.546 1.00 94.69 81 ALA A N 1
ATOM 653 C CA . ALA A 1 81 ? -10.976 -3.882 22.449 1.00 94.69 81 ALA A CA 1
ATOM 654 C C . ALA A 1 81 ? -12.477 -4.233 22.415 1.00 94.69 81 ALA A C 1
ATOM 656 O O . ALA A 1 81 ? -13.180 -4.094 23.421 1.00 94.69 81 ALA A O 1
ATOM 657 N N . ALA A 1 82 ? -13.005 -4.674 21.271 1.00 94.75 82 ALA A N 1
ATOM 658 C CA . ALA A 1 82 ? -14.381 -5.158 21.168 1.00 94.75 82 ALA A CA 1
ATOM 659 C C . 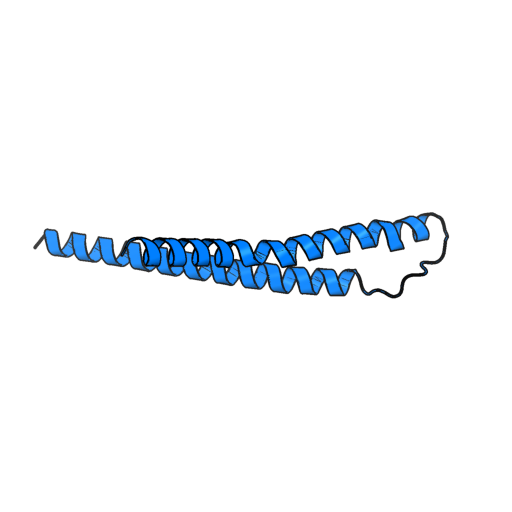ALA A 1 82 ? -14.575 -6.488 21.916 1.00 94.75 82 ALA A C 1
ATOM 661 O O . ALA A 1 82 ? -15.539 -6.624 22.673 1.00 94.75 82 ALA A O 1
ATOM 662 N N . VAL A 1 83 ? -13.635 -7.429 21.774 1.00 95.75 83 VAL A N 1
ATOM 663 C CA . VAL A 1 83 ? -13.660 -8.723 22.482 1.00 95.75 83 VAL A CA 1
ATOM 664 C C . VAL A 1 83 ? -13.528 -8.542 23.995 1.00 95.75 83 VAL A C 1
ATOM 666 O O . VAL A 1 83 ? -14.214 -9.212 24.765 1.00 95.75 83 VAL A O 1
ATOM 669 N N . LEU A 1 84 ? -12.678 -7.622 24.454 1.00 95.25 84 LEU A N 1
ATOM 670 C CA . LEU A 1 84 ? -12.532 -7.363 25.887 1.00 95.25 84 LEU A CA 1
ATOM 671 C C . LEU A 1 84 ? -13.828 -6.807 26.498 1.00 95.25 84 LEU A C 1
ATOM 673 O O . LEU A 1 84 ? -14.253 -7.261 27.560 1.00 95.25 84 LEU A O 1
ATOM 677 N N . ARG A 1 85 ? -14.495 -5.878 25.798 1.00 93.12 85 ARG A N 1
ATOM 678 C CA . ARG A 1 85 ? -15.781 -5.305 26.233 1.00 93.12 85 ARG A CA 1
ATOM 679 C C . ARG A 1 85 ? -16.911 -6.333 26.279 1.00 93.12 85 ARG A C 1
ATOM 681 O O . ARG A 1 85 ? -17.751 -6.261 27.170 1.00 93.12 85 ARG A O 1
ATOM 688 N N . SER A 1 86 ? -16.951 -7.287 25.349 1.00 92.69 86 SER A N 1
ATOM 689 C CA . SER A 1 86 ? -17.983 -8.332 25.376 1.00 92.69 86 SER A CA 1
ATOM 690 C C . SER A 1 86 ? -17.782 -9.303 26.543 1.00 92.69 86 SER A C 1
ATOM 692 O O . SER A 1 86 ? -18.757 -9.712 27.173 1.00 92.69 86 SER A O 1
ATOM 694 N N . ARG A 1 87 ? -16.528 -9.618 26.893 1.00 92.19 87 ARG A N 1
ATOM 695 C CA . ARG A 1 87 ? -16.198 -10.467 28.050 1.00 92.19 87 ARG A CA 1
ATOM 696 C C . ARG A 1 87 ? -16.585 -9.830 29.382 1.00 92.19 87 ARG A C 1
ATOM 698 O O . ARG A 1 87 ? -17.173 -10.511 30.216 1.00 92.19 87 ARG A O 1
ATOM 705 N N . THR A 1 88 ? -16.302 -8.542 29.580 1.00 92.94 88 THR A N 1
ATOM 706 C CA . THR A 1 88 ? -16.671 -7.845 30.825 1.00 92.94 88 THR A CA 1
ATOM 707 C C . THR A 1 88 ? -18.186 -7.742 30.996 1.00 92.94 88 THR A C 1
ATOM 709 O O . THR A 1 88 ? -18.695 -7.991 32.084 1.00 92.94 88 THR A O 1
ATOM 712 N N . GLN A 1 89 ? -18.925 -7.466 29.917 1.00 90.25 89 GLN A N 1
ATOM 713 C CA . GLN A 1 89 ? -20.392 -7.462 29.945 1.00 90.25 89 GLN A CA 1
ATOM 714 C C . GLN A 1 89 ? -20.986 -8.847 30.227 1.00 90.25 89 GLN A C 1
ATOM 716 O O . GLN A 1 89 ? -22.006 -8.948 30.903 1.00 90.25 89 GLN A O 1
ATOM 721 N N . ALA A 1 90 ? -20.369 -9.913 29.713 1.00 89.12 90 ALA A N 1
ATOM 722 C CA . ALA A 1 90 ? -20.807 -11.278 29.985 1.00 89.12 90 ALA A CA 1
ATOM 723 C C . ALA A 1 90 ? -20.571 -11.689 31.447 1.00 89.12 90 ALA A C 1
ATOM 725 O O . ALA A 1 90 ? -21.403 -12.398 32.004 1.00 89.12 90 ALA A O 1
ATOM 726 N N . ALA A 1 91 ? -19.474 -11.235 32.063 1.00 86.19 91 ALA A N 1
ATOM 727 C CA . ALA A 1 91 ? -19.208 -11.451 33.484 1.00 86.19 91 ALA A CA 1
ATOM 728 C C . ALA A 1 91 ? -20.238 -10.720 34.362 1.00 86.19 91 ALA A C 1
ATOM 730 O O . ALA A 1 91 ? -20.896 -11.357 35.170 1.00 86.19 91 ALA A O 1
ATOM 731 N N . ALA A 1 92 ? -20.489 -9.433 34.097 1.00 84.75 92 ALA A N 1
ATOM 732 C CA . ALA A 1 92 ? -21.439 -8.618 34.865 1.00 84.75 92 ALA A CA 1
ATOM 733 C C . ALA A 1 92 ? -22.915 -9.059 34.762 1.00 84.75 92 ALA A C 1
ATOM 735 O O . ALA A 1 92 ? -23.750 -8.562 35.503 1.00 84.75 92 ALA A O 1
ATOM 736 N N . ARG A 1 93 ? -23.269 -9.942 33.815 1.00 82.12 93 ARG A N 1
ATOM 737 C CA . ARG A 1 93 ? -24.619 -10.533 33.704 1.00 82.12 93 ARG A CA 1
ATOM 738 C C . ARG A 1 93 ? -24.796 -11.820 34.5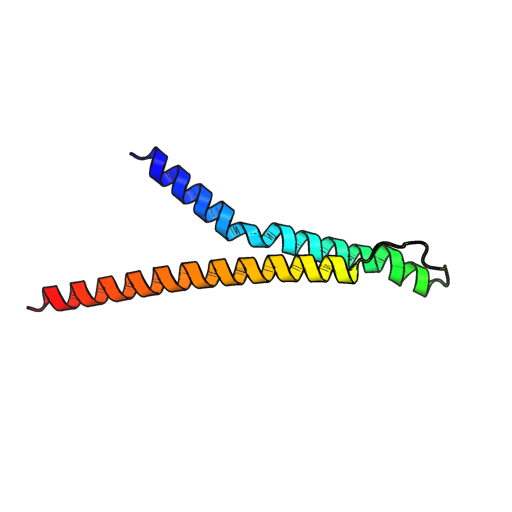14 1.00 82.12 93 ARG A C 1
ATOM 740 O O . ARG A 1 93 ? -25.899 -12.359 34.524 1.00 82.12 93 ARG A O 1
ATOM 747 N N . ARG A 1 94 ? -23.714 -12.374 35.066 1.00 75.12 94 ARG A N 1
ATOM 748 C CA . ARG A 1 94 ? -23.731 -13.622 35.845 1.00 75.12 94 ARG A CA 1
ATOM 749 C C . ARG A 1 94 ? -23.772 -13.387 37.357 1.00 75.12 94 ARG A C 1
ATOM 751 O O . ARG A 1 94 ? -24.020 -14.353 38.072 1.00 75.12 94 ARG A O 1
ATOM 758 N N . ASP A 1 95 ? -23.543 -12.149 37.783 1.00 68.69 95 ASP A N 1
ATOM 759 C CA . ASP A 1 95 ? -23.660 -11.666 39.162 1.00 68.69 95 ASP A CA 1
ATOM 760 C C . ASP A 1 95 ? -25.053 -11.054 39.388 1.00 68.69 95 ASP A C 1
ATOM 762 O O . ASP A 1 95 ? -25.588 -11.201 40.509 1.00 68.69 95 ASP A O 1
#

Solvent-accessible surface area (backbone atoms only — not comparable to full-atom values): 5150 Å² total; per-residue (Å²): 118,71,65,61,58,50,52,54,52,50,52,52,51,52,59,64,48,56,24,52,60,36,36,51,50,15,52,52,38,49,54,46,37,47,63,61,40,52,52,36,49,76,71,74,40,82,64,88,74,87,73,63,37,68,60,53,18,47,52,22,37,53,54,12,51,52,43,43,51,53,46,51,53,53,53,52,50,54,52,51,56,51,54,53,52,53,51,54,56,57,54,69,72,75,114

Secondary structure (DSSP, 8-state):
-HHHHHHHHHHHHHHHHTTHHHHHHHHHHHHHHIIIIIHHHHTTPPP-----HHHHHHHHHHHHHHHHHHHHHHHHHHHHHHHHHHHHHHHHTT-

Organism: Lysobacter enzymogenes (NCBI:txid69)